Protein AF-A0A2T5VCD1-F1 (afdb_monomer_lite)

Structure (mmCIF, N/CA/C/O backbone):
data_AF-A0A2T5VCD1-F1
#
_entry.id   AF-A0A2T5VCD1-F1
#
loop_
_atom_site.group_PDB
_atom_site.id
_atom_site.type_symbol
_atom_site.label_atom_id
_atom_site.label_alt_id
_atom_site.label_comp_id
_atom_site.label_asym_id
_atom_site.label_entity_id
_atom_site.label_seq_id
_atom_site.pdbx_PDB_ins_code
_atom_site.Cartn_x
_atom_site.Cartn_y
_atom_site.Cartn_z
_atom_site.occupancy
_atom_site.B_iso_or_equiv
_atom_site.auth_seq_id
_atom_site.auth_comp_id
_atom_site.auth_asym_id
_atom_site.auth_atom_id
_atom_site.pdbx_PDB_model_num
ATOM 1 N N . MET A 1 1 ? 11.218 7.241 -15.261 1.00 59.88 1 MET A N 1
ATOM 2 C CA . MET A 1 1 ? 9.766 7.396 -15.030 1.00 59.88 1 MET A CA 1
ATOM 3 C C . MET A 1 1 ? 9.536 7.347 -13.525 1.00 59.88 1 MET A C 1
ATOM 5 O O . MET A 1 1 ? 10.000 6.400 -12.903 1.00 59.88 1 MET A O 1
ATOM 9 N N . SER A 1 2 ? 8.966 8.392 -12.924 1.00 79.88 2 SER A N 1
ATOM 10 C CA . SER A 1 2 ? 8.702 8.467 -11.478 1.00 79.88 2 SER A CA 1
ATOM 11 C C . SER A 1 2 ? 7.299 7.953 -11.163 1.00 79.88 2 SER A C 1
ATOM 13 O O . SER A 1 2 ? 6.367 8.258 -11.901 1.00 79.88 2 SER A O 1
ATOM 15 N N . ILE A 1 3 ? 7.143 7.199 -10.075 1.00 87.44 3 ILE A N 1
ATOM 16 C CA . ILE A 1 3 ? 5.819 6.794 -9.585 1.00 87.44 3 ILE A CA 1
ATOM 17 C C . ILE A 1 3 ? 5.055 7.995 -9.012 1.00 87.44 3 ILE A C 1
ATOM 19 O O . ILE A 1 3 ? 5.668 8.879 -8.411 1.00 87.44 3 ILE A O 1
ATOM 23 N N . THR A 1 4 ? 3.733 8.022 -9.182 1.00 91.31 4 THR A N 1
ATOM 24 C CA . THR A 1 4 ? 2.858 9.064 -8.619 1.00 91.31 4 THR A CA 1
ATOM 25 C C . THR A 1 4 ? 1.991 8.525 -7.481 1.00 91.31 4 THR A C 1
ATOM 27 O O . THR A 1 4 ? 1.879 7.311 -7.282 1.00 91.31 4 THR A O 1
ATOM 30 N N . ASP A 1 5 ? 1.375 9.435 -6.724 1.00 91.44 5 ASP A N 1
ATOM 31 C CA . ASP A 1 5 ? 0.436 9.079 -5.656 1.00 91.44 5 ASP A CA 1
ATOM 32 C C . ASP A 1 5 ? -0.798 8.352 -6.233 1.00 91.44 5 ASP A C 1
ATOM 34 O O . ASP A 1 5 ? -1.249 7.364 -5.655 1.00 91.44 5 ASP A O 1
ATOM 38 N N . GLU A 1 6 ? -1.297 8.754 -7.409 1.00 89.81 6 GLU A N 1
ATOM 39 C CA . GLU A 1 6 ? -2.442 8.111 -8.075 1.00 89.81 6 GLU A CA 1
ATOM 40 C C . GLU A 1 6 ? -2.138 6.666 -8.471 1.00 89.81 6 GLU A C 1
ATOM 42 O O . GLU A 1 6 ? -2.995 5.796 -8.326 1.00 89.81 6 GLU A O 1
ATOM 47 N N . MET A 1 7 ? -0.910 6.384 -8.920 1.00 91.06 7 MET A N 1
ATOM 48 C CA . MET A 1 7 ? -0.493 5.016 -9.239 1.00 91.06 7 MET A CA 1
ATOM 49 C C . MET A 1 7 ? -0.520 4.119 -7.997 1.00 91.06 7 MET A C 1
ATOM 51 O O . MET A 1 7 ? -0.921 2.962 -8.089 1.00 91.06 7 MET A O 1
ATOM 55 N N . ILE A 1 8 ? -0.120 4.641 -6.831 1.00 91.25 8 ILE A N 1
ATOM 56 C CA . ILE A 1 8 ? -0.197 3.904 -5.560 1.00 91.25 8 ILE A CA 1
ATOM 57 C C . ILE A 1 8 ? -1.663 3.670 -5.183 1.00 91.25 8 ILE A C 1
ATOM 59 O O . ILE A 1 8 ? -2.050 2.539 -4.892 1.00 91.25 8 ILE A O 1
ATOM 63 N N . LEU A 1 9 ? -2.485 4.721 -5.223 1.00 90.06 9 LEU A N 1
ATOM 64 C CA . LEU A 1 9 ? -3.903 4.653 -4.863 1.00 90.06 9 LEU A CA 1
ATOM 65 C C . LEU A 1 9 ? -4.715 3.748 -5.797 1.00 90.06 9 LEU A C 1
ATOM 67 O O . LEU A 1 9 ? -5.670 3.132 -5.339 1.00 90.06 9 LEU A O 1
ATOM 71 N N . GLY A 1 10 ? -4.334 3.639 -7.072 1.00 89.00 10 GLY A N 1
ATOM 72 C CA . GLY A 1 10 ? -4.954 2.721 -8.030 1.00 89.00 10 GLY A CA 1
ATOM 73 C C . GLY A 1 10 ? -4.654 1.246 -7.749 1.00 89.00 10 GLY A C 1
ATOM 74 O O . GLY A 1 10 ? -5.388 0.376 -8.208 1.00 89.00 10 GLY A O 1
ATOM 75 N N . VAL A 1 11 ? -3.598 0.951 -6.984 1.00 88.56 11 VAL A N 1
ATOM 76 C CA . VAL A 1 11 ? -3.274 -0.414 -6.545 1.00 88.56 11 VAL A CA 1
ATOM 77 C C . VAL A 1 11 ? -3.913 -0.747 -5.197 1.00 88.56 11 VAL A C 1
ATOM 79 O O . VAL A 1 11 ? -4.223 -1.910 -4.934 1.00 88.56 11 VAL A O 1
ATOM 82 N N . LEU A 1 12 ? -4.106 0.251 -4.332 1.00 86.38 12 LEU A N 1
ATOM 83 C CA . LEU A 1 12 ? -4.805 0.074 -3.064 1.00 86.38 12 LEU A CA 1
ATOM 84 C C . LEU A 1 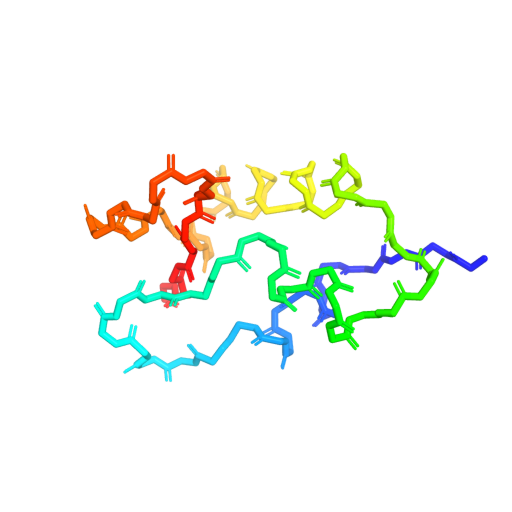12 ? -6.308 -0.091 -3.323 1.00 86.38 12 LEU A C 1
ATOM 86 O O . LEU A 1 12 ? -7.028 0.881 -3.544 1.00 86.38 12 LEU A O 1
ATOM 90 N N . ASN A 1 13 ? -6.788 -1.331 -3.274 1.00 70.50 13 ASN A N 1
ATOM 91 C CA . ASN A 1 13 ? -8.218 -1.610 -3.374 1.00 70.50 13 ASN A CA 1
ATOM 92 C C . ASN A 1 13 ? -8.963 -1.028 -2.162 1.00 70.50 13 ASN A C 1
ATOM 94 O O . ASN A 1 13 ? -8.596 -1.295 -1.015 1.00 70.50 13 ASN A O 1
ATOM 98 N N . GLN A 1 14 ? -10.045 -0.288 -2.418 1.00 62.03 14 GLN A N 1
ATOM 99 C CA . GLN A 1 14 ? -11.014 0.066 -1.379 1.00 62.03 14 GLN A CA 1
ATOM 100 C C . GLN A 1 14 ? -11.669 -1.208 -0.825 1.00 62.03 14 GLN A C 1
ATOM 102 O O . GLN A 1 14 ? -12.016 -2.114 -1.581 1.00 62.03 14 GLN A O 1
ATOM 107 N N . GLY A 1 15 ? -11.827 -1.282 0.498 1.00 56.59 15 GLY A N 1
ATOM 108 C CA . GLY A 1 15 ? -12.592 -2.346 1.157 1.00 56.59 15 GLY A CA 1
ATOM 109 C C . GLY A 1 15 ? -11.885 -3.696 1.325 1.00 56.59 15 GLY A C 1
ATOM 110 O O . GLY A 1 15 ? -12.543 -4.665 1.690 1.00 56.59 15 GLY A O 1
ATOM 111 N N . GLN A 1 16 ? -10.569 -3.802 1.092 1.00 69.75 16 GLN A N 1
ATOM 112 C CA . GLN A 1 16 ? -9.813 -5.002 1.484 1.00 69.75 16 GLN A CA 1
ATOM 113 C C . GLN A 1 16 ? -9.690 -5.052 3.021 1.00 69.75 16 GLN A C 1
ATOM 115 O O . GLN A 1 16 ? -8.988 -4.205 3.579 1.00 69.75 16 GLN A O 1
ATOM 120 N N . PRO A 1 17 ? -10.290 -6.041 3.716 1.00 65.19 17 PRO A N 1
ATOM 121 C CA . PRO A 1 17 ? -10.348 -6.069 5.185 1.00 65.19 17 PRO A CA 1
ATOM 122 C C . PRO A 1 17 ? -8.970 -6.165 5.857 1.00 65.19 17 PRO A C 1
ATOM 124 O O . PRO A 1 17 ? -8.806 -5.784 7.011 1.00 65.19 17 PRO A O 1
ATOM 127 N N . TYR A 1 18 ? -7.963 -6.639 5.123 1.00 75.69 18 TYR A N 1
ATOM 128 C CA . TYR A 1 18 ? -6.594 -6.821 5.612 1.00 75.69 18 TYR A CA 1
ATOM 129 C C . TYR A 1 18 ? -5.601 -5.796 5.037 1.00 75.69 18 TYR A C 1
ATOM 131 O O . TYR A 1 18 ? -4.403 -5.880 5.309 1.00 75.69 18 TYR A O 1
ATOM 139 N N . GLY A 1 19 ? -6.080 -4.842 4.227 1.00 85.00 19 GLY A N 1
ATOM 140 C CA . GLY A 1 19 ? -5.243 -3.903 3.479 1.00 85.00 19 GLY A CA 1
ATOM 141 C C . GLY A 1 19 ? -4.338 -4.564 2.432 1.00 85.00 19 GLY A C 1
ATOM 142 O O . GLY A 1 19 ? -4.318 -5.779 2.242 1.00 85.00 19 GLY A O 1
ATOM 143 N N . THR A 1 20 ? -3.567 -3.740 1.724 1.00 89.00 20 THR A N 1
ATOM 144 C CA . THR A 1 20 ? -2.633 -4.178 0.679 1.00 89.00 20 THR A CA 1
ATOM 145 C C . THR A 1 20 ? -1.189 -4.058 1.176 1.00 89.00 20 THR A C 1
ATOM 147 O O . THR A 1 20 ? -0.745 -2.953 1.501 1.00 89.00 20 THR A O 1
ATOM 150 N N . PRO A 1 21 ? -0.413 -5.155 1.232 1.00 89.81 21 PRO A N 1
ATOM 151 C CA . PRO A 1 21 ? 0.987 -5.110 1.639 1.00 89.81 21 PRO A CA 1
ATOM 152 C C . PRO A 1 21 ? 1.859 -4.265 0.714 1.00 89.81 21 PRO A C 1
ATOM 154 O O . PRO A 1 21 ? 1.718 -4.293 -0.509 1.00 89.81 21 PRO A O 1
ATOM 157 N N . THR A 1 22 ? 2.865 -3.609 1.287 1.00 89.69 22 THR A N 1
ATOM 158 C CA . THR A 1 22 ? 3.839 -2.786 0.547 1.00 89.69 22 THR A CA 1
ATOM 159 C C . THR A 1 22 ? 4.489 -3.550 -0.617 1.00 89.69 22 THR A C 1
ATOM 161 O O . THR A 1 22 ? 4.669 -3.002 -1.706 1.00 89.69 22 THR A O 1
ATOM 164 N N . TYR A 1 23 ? 4.840 -4.827 -0.416 1.00 87.31 23 TYR A N 1
ATOM 165 C CA . TYR A 1 23 ? 5.459 -5.639 -1.472 1.00 87.31 23 TYR A CA 1
ATOM 166 C C . TYR A 1 23 ? 4.486 -5.957 -2.618 1.00 87.31 23 TYR A C 1
ATOM 168 O O . TYR A 1 23 ? 4.923 -6.060 -3.763 1.00 87.31 23 TYR A O 1
ATOM 176 N N . VAL A 1 24 ? 3.183 -6.075 -2.330 1.00 88.19 24 VAL A N 1
ATOM 177 C CA . VAL A 1 24 ? 2.135 -6.273 -3.343 1.00 88.19 24 VAL A CA 1
ATOM 178 C C . VAL A 1 24 ? 1.991 -5.008 -4.177 1.00 88.19 24 VAL A C 1
ATOM 180 O O . VAL A 1 24 ? 1.999 -5.097 -5.404 1.00 88.19 24 VAL A O 1
ATOM 183 N N . VAL A 1 25 ? 1.966 -3.836 -3.528 1.00 89.62 25 VAL A N 1
ATOM 184 C CA . VAL A 1 25 ? 1.935 -2.539 -4.223 1.00 89.62 25 VAL A CA 1
ATOM 185 C C . VAL A 1 25 ? 3.122 -2.414 -5.174 1.00 89.62 25 VAL A C 1
ATOM 187 O O . VAL A 1 25 ? 2.950 -2.161 -6.364 1.00 89.62 25 VAL A O 1
ATOM 190 N N . ARG A 1 26 ? 4.334 -2.696 -4.681 1.00 91.00 26 ARG A N 1
ATOM 191 C CA . ARG A 1 26 ? 5.545 -2.718 -5.509 1.00 91.00 26 ARG A CA 1
ATOM 192 C C . ARG A 1 26 ? 5.427 -3.701 -6.677 1.00 91.00 26 ARG A C 1
ATOM 194 O O . ARG A 1 26 ? 5.752 -3.337 -7.798 1.00 91.00 26 ARG A O 1
ATOM 201 N N . ASN A 1 27 ? 4.981 -4.935 -6.437 1.00 89.62 27 ASN A N 1
ATOM 2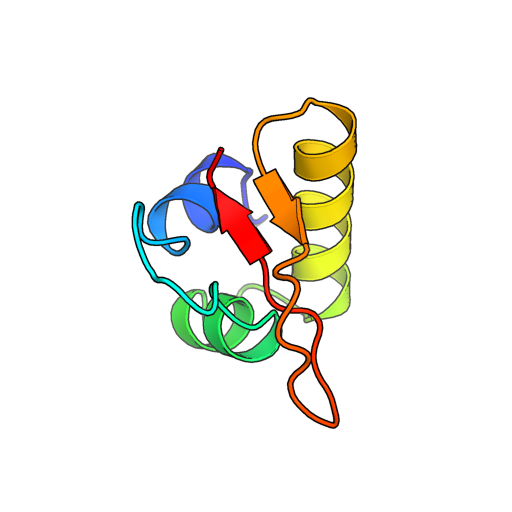02 C CA . ASN A 1 27 ? 4.886 -5.955 -7.486 1.00 89.62 27 ASN A CA 1
ATOM 203 C C . ASN A 1 27 ? 3.905 -5.561 -8.597 1.00 89.62 27 ASN A C 1
ATOM 205 O O . ASN A 1 27 ? 4.185 -5.822 -9.762 1.00 89.62 27 ASN A O 1
ATOM 209 N N . LYS A 1 28 ? 2.791 -4.908 -8.249 1.00 89.12 28 LYS A N 1
ATOM 210 C CA . LYS A 1 28 ? 1.809 -4.392 -9.214 1.00 89.12 28 LYS A CA 1
ATOM 211 C C . LYS A 1 28 ? 2.340 -3.207 -10.015 1.00 89.12 28 LYS A C 1
ATOM 213 O O . LYS A 1 28 ? 2.061 -3.118 -11.203 1.00 89.12 28 LYS A O 1
ATOM 218 N N . LEU A 1 29 ? 3.130 -2.338 -9.385 1.00 88.19 29 LEU A N 1
ATOM 219 C CA . LEU A 1 29 ? 3.834 -1.265 -10.086 1.00 88.19 29 LEU A CA 1
ATOM 220 C C . LEU A 1 29 ? 5.001 -1.805 -10.929 1.00 88.19 29 LEU A C 1
ATOM 222 O O . LEU A 1 29 ? 5.405 -1.161 -11.883 1.00 88.19 29 LEU A O 1
ATOM 226 N N . GLY A 1 30 ? 5.527 -2.994 -10.641 1.00 84.75 30 GLY A N 1
ATOM 227 C CA . GLY A 1 30 ? 6.602 -3.615 -11.412 1.00 84.75 30 GLY A CA 1
ATOM 228 C C . GLY A 1 30 ? 7.971 -2.966 -11.172 1.00 84.75 30 GLY A C 1
ATOM 229 O O . GLY A 1 30 ? 8.241 -2.393 -10.118 1.00 84.75 30 GLY A O 1
ATOM 230 N N . ARG A 1 31 ? 8.878 -3.066 -12.155 1.00 82.38 31 ARG A N 1
ATOM 231 C CA . ARG A 1 31 ? 10.284 -2.617 -12.023 1.00 82.38 31 ARG A CA 1
ATOM 232 C C . ARG A 1 31 ? 10.476 -1.094 -11.992 1.00 82.38 31 ARG A C 1
ATOM 234 O O . ARG A 1 31 ? 11.593 -0.638 -11.779 1.00 82.38 31 ARG A O 1
ATOM 241 N N . ILE A 1 32 ? 9.417 -0.308 -12.181 1.00 83.69 32 ILE A N 1
ATOM 242 C CA . ILE A 1 32 ? 9.479 1.163 -12.130 1.00 83.69 32 ILE A CA 1
ATOM 243 C C . ILE A 1 32 ? 9.528 1.717 -10.697 1.00 83.69 32 ILE A C 1
ATOM 245 O O . ILE A 1 32 ? 9.800 2.902 -10.516 1.00 83.69 32 ILE A O 1
ATOM 249 N N . ALA A 1 33 ? 9.275 0.882 -9.683 1.00 85.44 33 ALA A N 1
ATOM 250 C CA . ALA A 1 33 ? 9.161 1.305 -8.293 1.00 85.44 33 ALA A CA 1
ATOM 251 C C . ALA A 1 33 ? 10.014 0.435 -7.362 1.00 85.44 33 ALA A C 1
ATOM 253 O O . ALA A 1 33 ? 9.858 -0.784 -7.294 1.00 85.44 33 ALA A O 1
ATOM 254 N N . THR A 1 34 ? 10.880 1.061 -6.569 1.00 90.00 34 THR A N 1
ATOM 255 C CA . THR A 1 34 ? 11.547 0.378 -5.451 1.00 90.00 34 THR A CA 1
ATOM 256 C C . THR A 1 34 ? 10.641 0.346 -4.221 1.00 90.00 34 THR A C 1
ATOM 258 O O . THR A 1 34 ? 9.821 1.242 -4.014 1.00 90.00 34 THR A O 1
ATOM 261 N N . THR A 1 35 ? 10.832 -0.636 -3.331 1.00 89.06 35 THR A N 1
ATOM 262 C CA . THR A 1 35 ? 10.106 -0.697 -2.047 1.00 89.06 35 THR A CA 1
ATOM 263 C C . THR A 1 35 ? 10.243 0.607 -1.251 1.00 89.06 35 THR A C 1
ATOM 265 O O . THR A 1 35 ? 9.276 1.068 -0.650 1.00 89.06 35 THR A O 1
ATOM 268 N N . ARG A 1 36 ? 11.431 1.233 -1.273 1.00 90.25 36 ARG A N 1
ATOM 269 C CA . ARG A 1 36 ? 11.694 2.504 -0.581 1.00 90.25 36 ARG A CA 1
ATOM 270 C C . ARG A 1 36 ? 10.840 3.643 -1.141 1.00 90.25 36 ARG A C 1
ATOM 272 O O . ARG A 1 36 ? 10.280 4.403 -0.358 1.00 90.25 36 ARG A O 1
ATOM 279 N N . GLN A 1 37 ? 10.726 3.750 -2.466 1.00 92.12 37 GLN A N 1
ATOM 280 C CA . GLN A 1 37 ? 9.881 4.763 -3.104 1.00 92.12 37 GLN A CA 1
ATOM 281 C C . GLN A 1 37 ? 8.407 4.528 -2.767 1.00 92.12 37 GLN A C 1
ATOM 283 O O . GLN A 1 37 ? 7.736 5.447 -2.310 1.00 92.12 37 GLN A O 1
ATOM 288 N N . VAL A 1 38 ? 7.930 3.287 -2.887 1.00 92.00 38 VAL A N 1
ATOM 289 C CA . VAL A 1 38 ? 6.548 2.921 -2.539 1.00 92.00 38 VAL A CA 1
ATOM 290 C C . VAL A 1 38 ? 6.218 3.301 -1.090 1.00 92.00 38 VAL A C 1
ATOM 292 O O . VAL A 1 38 ? 5.226 3.981 -0.842 1.00 92.00 38 VAL A O 1
ATOM 295 N N . LEU A 1 39 ? 7.089 2.957 -0.135 1.00 91.50 39 LEU A N 1
ATOM 296 C CA . LEU A 1 39 ? 6.919 3.334 1.273 1.00 91.50 39 LEU A CA 1
ATOM 297 C C . LEU A 1 39 ? 6.916 4.847 1.499 1.00 91.50 39 LEU A C 1
ATOM 299 O O . LEU A 1 39 ? 6.168 5.329 2.345 1.00 91.50 39 LEU A O 1
ATOM 303 N N . ALA A 1 40 ? 7.756 5.599 0.785 1.00 93.00 40 ALA A N 1
ATOM 304 C CA . ALA A 1 40 ? 7.811 7.051 0.928 1.00 93.00 40 ALA A CA 1
ATOM 305 C C . ALA A 1 40 ? 6.490 7.711 0.504 1.00 93.00 40 ALA A C 1
ATOM 307 O O . ALA A 1 40 ? 5.993 8.590 1.209 1.00 93.00 40 ALA A O 1
ATOM 308 N N . HIS A 1 41 ? 5.901 7.251 -0.602 1.00 94.00 41 HIS A N 1
ATOM 309 C CA . HIS A 1 41 ? 4.596 7.719 -1.068 1.00 94.00 41 HIS A CA 1
ATOM 310 C C . HIS A 1 41 ? 3.469 7.308 -0.109 1.00 94.00 41 HIS A C 1
ATOM 312 O O . HIS A 1 41 ? 2.685 8.158 0.305 1.00 94.00 41 HIS A O 1
ATOM 318 N N . LEU A 1 42 ? 3.441 6.051 0.347 1.00 93.06 42 LEU A N 1
ATOM 319 C CA . LEU A 1 42 ? 2.437 5.571 1.308 1.00 93.06 42 LEU A CA 1
ATOM 320 C C . LEU A 1 42 ? 2.473 6.347 2.632 1.00 93.06 42 LEU A C 1
ATOM 322 O O . LEU A 1 42 ? 1.434 6.789 3.107 1.00 93.06 42 LEU A O 1
ATOM 326 N N . LYS A 1 43 ? 3.663 6.629 3.179 1.00 93.38 43 LYS A N 1
ATOM 327 C CA . LYS A 1 43 ? 3.810 7.476 4.379 1.00 93.38 43 LYS A CA 1
ATOM 328 C C . LYS A 1 43 ? 3.359 8.920 4.154 1.00 93.38 43 LYS A C 1
ATOM 330 O O . LYS A 1 43 ? 2.889 9.572 5.083 1.00 93.38 43 LYS A O 1
ATOM 335 N N . ARG A 1 44 ? 3.536 9.460 2.945 1.00 94.31 44 ARG A N 1
ATOM 336 C CA . ARG A 1 44 ? 3.049 10.804 2.605 1.00 94.31 44 ARG A CA 1
ATOM 337 C C . ARG A 1 44 ? 1.523 10.828 2.556 1.00 94.31 44 ARG A C 1
ATOM 339 O O . ARG A 1 44 ? 0.927 11.756 3.090 1.00 94.31 44 ARG A O 1
ATOM 346 N N . LEU A 1 45 ? 0.911 9.814 1.950 1.00 94.19 45 LEU A N 1
ATOM 347 C CA . LEU A 1 45 ? -0.542 9.649 1.903 1.00 94.19 45 LEU A CA 1
ATOM 348 C C . LEU A 1 45 ? -1.134 9.410 3.301 1.00 94.19 45 LEU A C 1
ATOM 350 O O . LEU A 1 45 ? -2.185 9.964 3.608 1.00 94.19 45 LEU A O 1
ATOM 354 N N . GLU A 1 46 ? -0.422 8.679 4.162 1.00 93.94 46 GLU A N 1
ATOM 355 C CA . GLU A 1 46 ? -0.778 8.461 5.571 1.00 93.94 46 GLU A CA 1
ATOM 356 C C . GLU A 1 46 ? -0.832 9.777 6.343 1.00 93.94 46 GLU A C 1
ATOM 358 O O . GLU A 1 46 ? -1.831 10.092 6.980 1.00 93.94 46 GLU A O 1
ATOM 363 N N . LYS A 1 47 ? 0.196 10.622 6.199 1.00 94.06 47 LYS A N 1
ATOM 364 C CA . LYS A 1 47 ? 0.198 11.968 6.795 1.00 94.06 47 LYS A CA 1
ATOM 365 C C . LYS A 1 47 ? -0.946 12.859 6.303 1.00 94.06 47 LYS A C 1
ATOM 367 O O . LYS A 1 47 ? -1.298 13.812 6.988 1.00 94.06 47 LYS A O 1
ATOM 372 N N . ARG A 1 48 ? -1.489 12.583 5.114 1.00 93.62 48 ARG A N 1
ATOM 373 C CA . ARG A 1 48 ? -2.629 13.302 4.525 1.00 93.62 48 ARG A CA 1
ATOM 374 C C . ARG A 1 48 ? -3.981 12.686 4.906 1.00 93.62 48 ARG A C 1
ATOM 376 O O . ARG A 1 48 ? -4.998 13.213 4.474 1.00 93.62 48 ARG A O 1
ATOM 383 N N . GLY A 1 49 ? -3.999 11.580 5.655 1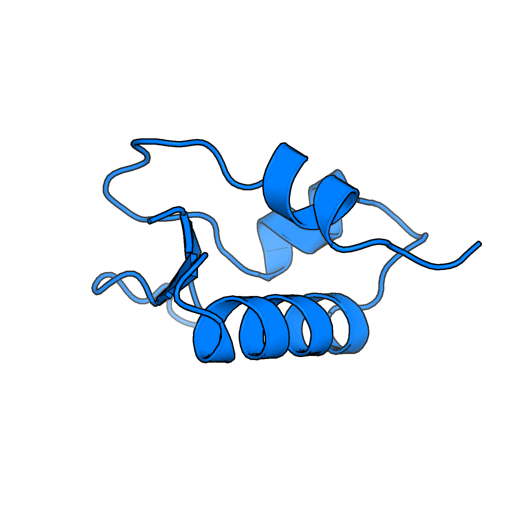.00 91.25 49 GLY A N 1
ATOM 384 C CA . GLY A 1 49 ? -5.218 10.865 6.045 1.00 91.25 49 GLY A CA 1
ATOM 385 C C . GLY A 1 49 ? -5.895 10.077 4.917 1.00 91.25 49 GLY A C 1
ATOM 386 O O . GLY A 1 49 ? -7.009 9.605 5.102 1.00 91.25 49 GLY A O 1
ATOM 387 N N . ILE A 1 50 ? -5.249 9.927 3.754 1.00 91.94 50 ILE A N 1
ATOM 388 C CA . ILE A 1 50 ? -5.825 9.245 2.574 1.00 91.94 50 ILE A CA 1
ATOM 389 C C . ILE A 1 50 ? -5.674 7.720 2.679 1.00 91.94 50 ILE A C 1
ATOM 391 O O . ILE A 1 50 ? -6.437 6.961 2.084 1.00 91.94 50 ILE A O 1
ATOM 395 N N . VAL A 1 51 ? -4.640 7.268 3.386 1.00 91.69 51 VAL A N 1
ATOM 396 C CA . VAL A 1 51 ? -4.392 5.851 3.655 1.00 91.69 51 VAL A CA 1
ATOM 397 C C . VAL A 1 51 ? -4.027 5.674 5.118 1.00 91.69 51 VAL A C 1
ATOM 399 O O . VAL A 1 51 ? -3.483 6.578 5.746 1.00 91.69 51 VAL A O 1
ATOM 402 N N . GLU A 1 52 ? -4.244 4.481 5.636 1.00 90.06 52 GLU A N 1
ATOM 403 C CA . GLU A 1 52 ? -3.882 4.089 6.989 1.00 90.06 52 GLU A CA 1
ATOM 404 C C . GLU A 1 52 ? -3.177 2.731 6.979 1.00 90.06 52 GLU A C 1
ATOM 406 O O . GLU A 1 52 ? -3.209 1.990 5.990 1.00 90.06 52 GLU A O 1
ATOM 411 N N . ARG A 1 53 ? -2.494 2.394 8.074 1.00 88.12 53 ARG A N 1
ATOM 412 C CA . ARG A 1 53 ? -1.894 1.065 8.226 1.00 88.12 53 ARG A CA 1
ATOM 413 C C . ARG A 1 53 ? -2.967 0.091 8.682 1.00 88.12 53 ARG A C 1
ATOM 415 O O . ARG A 1 53 ? -3.649 0.348 9.668 1.00 88.12 53 ARG A O 1
ATOM 422 N N . ALA A 1 54 ? -3.075 -1.043 7.998 1.00 83.88 54 ALA A N 1
ATOM 423 C CA . ALA A 1 54 ? -3.980 -2.102 8.418 1.00 83.88 54 ALA A CA 1
ATOM 424 C C . ALA A 1 54 ? -3.546 -2.655 9.785 1.00 83.88 54 ALA A C 1
ATOM 426 O O . ALA A 1 54 ? -2.352 -2.837 10.036 1.00 83.88 54 ALA A O 1
ATOM 427 N N . PHE A 1 55 ? -4.519 -2.978 10.639 1.00 68.31 55 PHE A N 1
ATOM 428 C CA . PHE A 1 55 ? -4.268 -3.606 11.942 1.00 68.31 55 PHE A CA 1
ATOM 429 C C . PHE A 1 55 ? -3.617 -4.994 11.803 1.00 68.31 55 PHE A C 1
ATOM 431 O O . PHE A 1 55 ? -2.798 -5.400 12.627 1.00 68.31 55 PHE A O 1
ATOM 438 N N . PHE A 1 56 ? -3.937 -5.713 10.724 1.00 66.69 56 PHE A N 1
ATOM 439 C CA . PHE A 1 56 ? -3.323 -6.997 10.407 1.00 66.69 56 PHE A CA 1
ATOM 440 C C . PHE A 1 56 ? -1.921 -6.795 9.831 1.00 66.69 56 PHE A C 1
ATOM 442 O O . PHE A 1 56 ? -1.745 -6.280 8.724 1.00 66.69 56 PHE A O 1
ATOM 449 N N . SER A 1 57 ? -0.909 -7.221 10.587 1.00 58.22 57 SER A N 1
ATOM 450 C CA . SER A 1 57 ? 0.474 -7.208 10.120 1.00 58.22 57 SER A CA 1
ATOM 451 C C . SER A 1 57 ? 0.798 -8.499 9.370 1.00 58.22 57 SER A C 1
ATOM 453 O O . SER A 1 57 ? 0.559 -9.606 9.848 1.00 58.22 57 SER A O 1
ATOM 455 N N . TYR A 1 58 ? 1.363 -8.356 8.174 1.00 67.06 5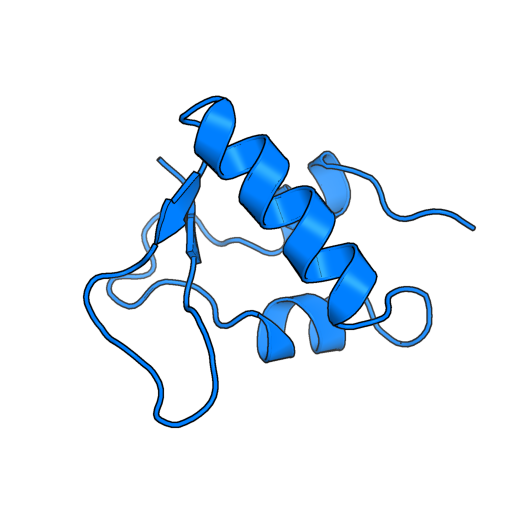8 TYR A N 1
ATOM 456 C CA . TYR A 1 58 ? 2.060 -9.456 7.520 1.00 67.06 58 TYR A CA 1
ATOM 457 C C . TYR A 1 58 ? 3.453 -9.526 8.141 1.00 67.06 58 TYR A C 1
ATOM 459 O O . TYR A 1 58 ? 4.078 -8.483 8.337 1.00 67.06 58 TYR A O 1
ATOM 467 N N . SER A 1 59 ? 3.973 -10.732 8.387 1.00 68.44 59 SER A N 1
ATOM 468 C CA . SER A 1 59 ? 5.212 -10.958 9.153 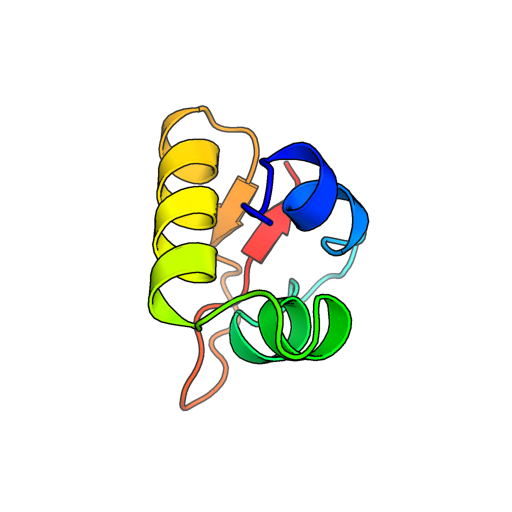1.00 68.44 59 SER A CA 1
ATOM 469 C C . SER A 1 59 ? 6.424 -10.143 8.680 1.00 68.44 59 SER A C 1
ATOM 471 O O . SER A 1 59 ? 7.343 -9.929 9.455 1.00 68.44 59 SER A O 1
ATOM 473 N N . ASN A 1 60 ? 6.427 -9.664 7.430 1.00 73.44 60 ASN A N 1
ATOM 474 C CA . ASN A 1 60 ? 7.513 -8.878 6.842 1.00 73.44 60 ASN A CA 1
ATOM 475 C C . ASN A 1 60 ? 7.028 -7.677 6.006 1.00 73.44 60 ASN A C 1
ATOM 477 O O . ASN A 1 60 ? 7.751 -7.189 5.132 1.00 73.44 60 ASN A O 1
ATOM 481 N N . SER A 1 61 ? 5.787 -7.210 6.191 1.00 77.94 61 SER A N 1
ATOM 482 C CA . SER A 1 61 ? 5.287 -6.077 5.407 1.00 77.94 61 SER A CA 1
ATOM 483 C C .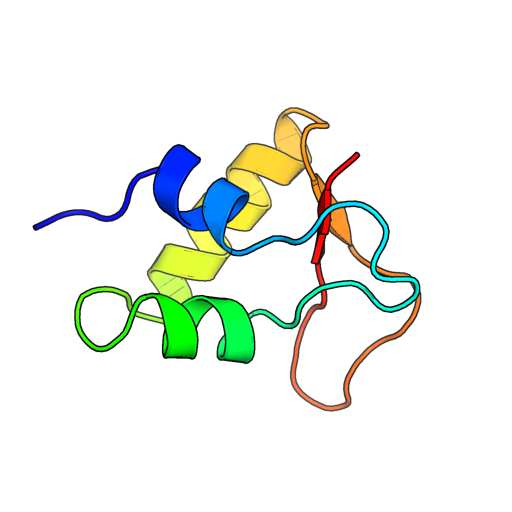 SER A 1 61 ? 4.195 -5.282 6.101 1.00 77.94 61 SER A C 1
ATOM 485 O O . SER A 1 61 ? 3.235 -5.837 6.628 1.00 77.94 61 SER A O 1
ATOM 487 N N . ILE A 1 62 ? 4.312 -3.958 6.003 1.00 86.31 62 ILE A N 1
ATOM 488 C CA . ILE A 1 62 ? 3.238 -3.037 6.365 1.00 86.31 62 ILE A CA 1
ATOM 489 C C . ILE A 1 62 ? 2.144 -3.161 5.302 1.00 86.31 62 ILE A C 1
ATOM 491 O O . ILE A 1 62 ? 2.432 -3.025 4.103 1.00 86.31 62 ILE A O 1
ATOM 495 N N . ALA A 1 63 ? 0.921 -3.427 5.750 1.00 88.62 63 ALA A N 1
ATOM 496 C CA . ALA A 1 63 ? -0.280 -3.385 4.933 1.00 88.62 63 ALA A CA 1
ATOM 497 C C . ALA A 1 63 ? -0.962 -2.022 5.048 1.00 88.62 63 ALA A C 1
ATOM 499 O O . ALA A 1 63 ? -0.935 -1.391 6.103 1.00 88.62 63 ALA A O 1
ATOM 500 N N . TRP A 1 64 ? -1.543 -1.577 3.938 1.00 89.62 64 TRP A N 1
ATOM 501 C CA . TRP A 1 64 ? -2.106 -0.242 3.787 1.00 89.62 64 TRP A CA 1
ATOM 502 C C . TRP A 1 64 ? -3.553 -0.332 3.327 1.00 89.62 64 TRP A C 1
ATOM 504 O O . TRP A 1 64 ? -3.862 -1.053 2.375 1.00 89.62 64 TRP A O 1
ATOM 514 N N . VAL A 1 65 ? -4.428 0.399 3.999 1.00 88.69 65 VAL A N 1
ATOM 515 C CA . VAL A 1 65 ? -5.845 0.534 3.663 1.00 88.69 65 VAL A CA 1
ATOM 516 C C . VAL A 1 65 ? -6.058 1.951 3.156 1.00 88.69 65 VAL A C 1
ATOM 518 O O . VAL A 1 65 ? -5.402 2.882 3.613 1.00 88.69 65 VAL A O 1
ATOM 521 N N . ARG A 1 66 ? -6.930 2.111 2.167 1.00 87.25 66 ARG A N 1
ATOM 522 C CA . ARG A 1 66 ? -7.371 3.429 1.719 1.00 87.25 66 ARG A CA 1
ATOM 523 C C . ARG A 1 66 ? -8.565 3.852 2.572 1.00 87.25 66 ARG A C 1
ATOM 525 O O . ARG A 1 66 ? -9.520 3.079 2.640 1.00 87.25 66 ARG A O 1
ATOM 532 N N . THR A 1 67 ? -8.465 5.023 3.197 1.00 82.62 67 THR A N 1
ATOM 533 C CA . THR A 1 67 ? -9.523 5.628 4.017 1.00 82.62 67 THR A CA 1
ATOM 534 C C . THR A 1 67 ? -10.692 6.103 3.157 1.00 82.62 67 THR A C 1
ATOM 536 O O . THR A 1 67 ? -10.474 6.400 1.953 1.00 82.62 67 THR A O 1
#

pLDDT: mean 84.74, std 9.91, range [56.59, 94.31]

Secondary structure (DSSP, 8-state):
----HHHHHHHS-TT-TT-EEHHHHHHHHGGG--HHHHHHHHHHHHHTTSEEE-SS-BTTB-EEEE-

Radius of gyration: 10.71 Å; chains: 1; bounding box: 24×24×27 Å

Foldseek 3Di:
DADDLVLLVVQFDAPPLQAAWLVSSDVVVPPRDDSVSSVVSQVVCVVVVQKDFGPDDDPPTTGIHGD

Sequence (67 aa):
MSITDEMILGVLNQGQPYGTPTYVVRNKLGRIATTRQVLAHLKRLEKRGIVERAFFSYSNSIAWVRT

Organism: NCBI:txid665038